Protein AF-A0A0J0YTZ0-F1 (afdb_monomer_lite)

Structure (mmCIF, N/CA/C/O backbone):
data_AF-A0A0J0YTZ0-F1
#
_entry.id   AF-A0A0J0YTZ0-F1
#
loop_
_atom_site.group_PDB
_atom_site.id
_atom_site.type_symbol
_atom_site.label_atom_id
_atom_site.label_alt_id
_atom_site.label_comp_id
_atom_site.label_asym_id
_atom_site.label_entity_id
_atom_site.label_seq_id
_atom_site.pdbx_PDB_ins_code
_atom_site.Cartn_x
_atom_site.Cartn_y
_atom_site.Cartn_z
_atom_site.occupancy
_atom_site.B_iso_or_equiv
_atom_site.auth_seq_id
_atom_site.auth_comp_id
_atom_site.auth_asym_id
_atom_site.auth_atom_id
_atom_site.pdbx_PDB_model_num
ATOM 1 N N . MET A 1 1 ? 15.503 7.505 0.566 1.00 59.09 1 MET A N 1
ATOM 2 C CA . MET A 1 1 ? 15.175 6.064 0.549 1.00 59.09 1 MET A CA 1
ATOM 3 C C . MET A 1 1 ? 13.688 5.956 0.805 1.00 59.09 1 MET A C 1
ATOM 5 O O . MET A 1 1 ? 13.241 6.613 1.740 1.00 59.09 1 MET A O 1
ATOM 9 N N . ALA A 1 2 ? 12.955 5.223 -0.036 1.00 65.94 2 ALA A N 1
ATOM 10 C CA . ALA A 1 2 ? 11.529 4.966 0.167 1.00 65.94 2 ALA A CA 1
ATOM 11 C C . ALA A 1 2 ? 11.310 4.230 1.500 1.00 65.94 2 ALA A C 1
ATOM 13 O O . ALA A 1 2 ? 12.155 3.426 1.906 1.00 65.94 2 ALA A O 1
ATOM 14 N N . LYS A 1 3 ? 10.225 4.550 2.216 1.00 83.00 3 LYS A N 1
ATOM 15 C CA . LYS A 1 3 ? 9.951 3.983 3.549 1.00 83.00 3 LYS A CA 1
ATOM 16 C C . LYS A 1 3 ? 9.460 2.534 3.479 1.00 83.00 3 LYS A C 1
ATOM 18 O O . LYS A 1 3 ? 9.684 1.778 4.423 1.00 83.00 3 LYS A O 1
ATOM 23 N N . PHE A 1 4 ? 8.785 2.177 2.391 1.00 86.50 4 PHE A N 1
ATOM 24 C CA . PHE A 1 4 ? 8.230 0.851 2.138 1.00 86.50 4 PHE A CA 1
ATOM 25 C C . PHE A 1 4 ? 8.840 0.249 0.880 1.00 86.50 4 PHE A C 1
ATOM 27 O O . PHE A 1 4 ? 9.294 0.977 -0.006 1.00 86.50 4 PHE A O 1
ATOM 34 N N . SER A 1 5 ? 8.820 -1.077 0.812 1.00 86.38 5 SER A N 1
ATOM 35 C CA . SER A 1 5 ? 9.345 -1.834 -0.313 1.00 86.38 5 SER A CA 1
ATOM 36 C C . SER A 1 5 ? 8.258 -2.511 -1.139 1.00 86.38 5 SER A C 1
ATOM 38 O O . SER A 1 5 ? 7.152 -2.777 -0.667 1.00 86.38 5 SER A O 1
ATOM 40 N N . TYR A 1 6 ? 8.582 -2.841 -2.387 1.00 85.19 6 TYR A N 1
ATOM 41 C CA . TYR A 1 6 ? 7.711 -3.599 -3.274 1.00 85.19 6 TYR A CA 1
ATOM 42 C C . TYR A 1 6 ? 7.258 -4.910 -2.615 1.00 85.19 6 TYR A C 1
ATOM 44 O O . TYR A 1 6 ? 8.054 -5.741 -2.162 1.00 85.19 6 TYR A O 1
ATOM 52 N N . GLY A 1 7 ? 5.944 -5.118 -2.607 1.00 83.94 7 GLY A N 1
ATOM 53 C CA . GLY A 1 7 ? 5.298 -6.267 -1.993 1.00 83.94 7 GLY A CA 1
ATOM 54 C C . GLY A 1 7 ? 5.116 -6.164 -0.478 1.00 83.94 7 GLY A C 1
ATOM 55 O O . GLY A 1 7 ? 4.623 -7.125 0.121 1.00 83.94 7 GLY A O 1
ATOM 56 N N . ASP A 1 8 ? 5.471 -5.039 0.147 1.00 87.69 8 ASP A N 1
ATOM 57 C CA . ASP A 1 8 ? 5.055 -4.765 1.518 1.00 87.69 8 ASP A CA 1
ATOM 58 C C . ASP A 1 8 ? 3.534 -4.650 1.587 1.00 87.69 8 ASP A C 1
ATOM 60 O O . ASP A 1 8 ? 2.886 -4.001 0.761 1.00 87.69 8 ASP A O 1
ATOM 64 N N . MET A 1 9 ? 2.957 -5.282 2.605 1.00 90.38 9 MET A N 1
ATOM 65 C CA . MET A 1 9 ? 1.557 -5.091 2.944 1.00 90.38 9 MET A CA 1
ATOM 66 C C . MET A 1 9 ? 1.416 -3.920 3.904 1.00 90.38 9 MET A C 1
ATOM 68 O O . MET A 1 9 ? 2.056 -3.872 4.956 1.00 90.38 9 MET A O 1
ATOM 72 N N . VAL A 1 10 ? 0.524 -3.000 3.569 1.00 91.31 10 VAL A N 1
ATOM 73 C CA . VAL A 1 10 ? 0.284 -1.777 4.328 1.00 91.31 10 VAL A CA 1
ATOM 74 C C . VAL A 1 10 ? -1.193 -1.627 4.656 1.00 91.31 10 VAL A C 1
ATOM 76 O O . VAL A 1 10 ? -2.071 -2.184 3.998 1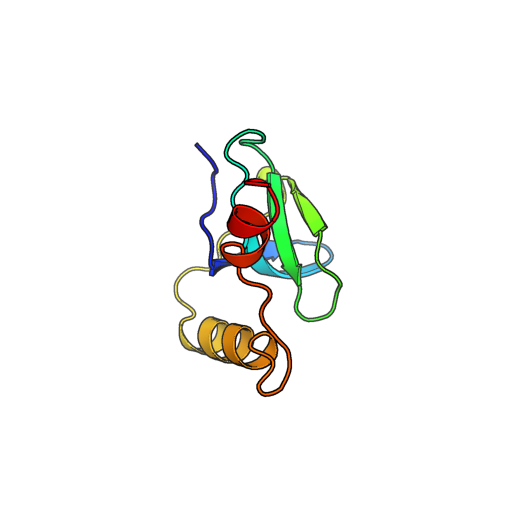.00 91.31 10 VAL A O 1
ATOM 79 N N . ARG A 1 11 ? -1.483 -0.863 5.704 1.00 92.50 11 ARG A N 1
ATOM 80 C CA . ARG A 1 11 ? -2.830 -0.424 6.058 1.00 92.50 11 ARG A CA 1
ATOM 81 C C . ARG A 1 11 ? -2.939 1.080 5.861 1.00 92.50 11 ARG A C 1
ATOM 83 O O . ARG A 1 11 ? -2.124 1.824 6.402 1.00 92.50 11 ARG A O 1
ATOM 90 N N . HIS A 1 12 ? -3.987 1.497 5.164 1.00 94.62 12 HIS A N 1
ATOM 91 C CA . HIS A 1 12 ? -4.437 2.877 5.053 1.00 94.62 12 HIS A CA 1
ATOM 92 C C . HIS A 1 12 ? -5.766 3.056 5.799 1.00 94.62 12 HIS A C 1
ATOM 94 O O . HIS A 1 12 ? -6.640 2.189 5.742 1.00 94.62 12 HIS A O 1
ATOM 100 N N . VAL A 1 13 ? -5.957 4.195 6.472 1.00 91.31 13 VAL A N 1
ATOM 101 C CA . VAL A 1 13 ? -7.145 4.443 7.317 1.00 91.31 13 VAL A CA 1
ATOM 102 C C . VAL A 1 13 ? -8.448 4.413 6.511 1.00 91.31 13 VAL A C 1
ATOM 104 O O . VAL A 1 13 ? -9.449 3.880 6.982 1.00 91.31 13 VAL A O 1
ATOM 107 N N . LYS A 1 14 ? -8.437 4.957 5.288 1.00 93.19 14 LYS A N 1
ATOM 108 C CA . LYS A 1 14 ? -9.633 5.057 4.431 1.00 93.19 14 LYS A CA 1
ATOM 109 C C . LYS A 1 14 ? -9.828 3.872 3.485 1.00 93.19 14 LYS A C 1
ATOM 111 O O . LYS A 1 14 ? -10.959 3.568 3.139 1.00 93.19 14 LYS A O 1
ATOM 116 N N . PHE A 1 15 ? -8.736 3.254 3.035 1.00 90.56 15 PHE A N 1
ATOM 117 C CA . PHE A 1 15 ? -8.751 2.279 1.932 1.00 90.56 15 PHE A CA 1
ATOM 118 C C . PHE A 1 15 ? -8.458 0.849 2.404 1.00 90.56 15 PHE A C 1
ATOM 120 O O . PHE A 1 15 ? -8.423 -0.083 1.608 1.00 90.56 15 PHE A O 1
ATOM 127 N N . GLY A 1 16 ? -8.243 0.663 3.708 1.00 90.38 16 GLY A N 1
ATOM 128 C CA . GLY A 1 16 ? -8.014 -0.649 4.288 1.00 90.38 16 GLY A CA 1
ATOM 129 C C . GLY A 1 16 ? -6.629 -1.200 3.963 1.00 90.38 16 GLY A C 1
ATOM 130 O O . GLY A 1 16 ? -5.628 -0.488 4.033 1.00 90.38 16 GLY A O 1
ATOM 131 N N . ILE A 1 17 ? -6.565 -2.503 3.701 1.00 90.06 17 ILE A N 1
ATOM 132 C CA . ILE A 1 17 ? -5.313 -3.217 3.437 1.00 90.06 17 ILE A CA 1
ATOM 133 C C . ILE A 1 17 ? -4.926 -3.009 1.973 1.00 90.06 17 ILE A C 1
ATOM 135 O O . ILE A 1 17 ? -5.798 -3.039 1.104 1.00 90.06 17 ILE A O 1
ATOM 139 N N . GLY A 1 18 ? -3.635 -2.816 1.720 1.00 90.56 18 GLY A N 1
ATOM 140 C CA . GLY A 1 18 ? -3.059 -2.701 0.389 1.00 90.56 18 GLY A CA 1
ATOM 141 C C . GLY A 1 18 ? -1.681 -3.352 0.275 1.00 90.56 18 GLY A C 1
ATOM 142 O O . GLY A 1 18 ? -1.050 -3.678 1.282 1.00 90.56 18 GLY A O 1
ATOM 143 N N . LEU A 1 19 ? -1.230 -3.535 -0.961 1.00 90.44 19 LEU A N 1
ATOM 144 C CA . LEU A 1 19 ? 0.080 -4.051 -1.341 1.00 90.44 19 LEU A CA 1
ATOM 145 C C . LEU A 1 19 ? 0.851 -2.957 -2.086 1.00 90.44 19 LEU A C 1
ATOM 147 O O . LEU A 1 19 ? 0.331 -2.378 -3.041 1.00 90.44 19 LEU A O 1
ATOM 151 N N . VAL A 1 20 ? 2.090 -2.689 -1.682 1.00 89.31 20 VAL A N 1
ATOM 152 C CA . VAL A 1 20 ? 2.980 -1.777 -2.413 1.00 89.31 20 VAL A CA 1
ATOM 153 C C . VAL A 1 20 ? 3.378 -2.428 -3.741 1.00 89.31 20 VAL A C 1
ATOM 155 O O . VAL A 1 20 ? 3.902 -3.541 -3.762 1.00 89.31 20 VAL A O 1
ATOM 158 N N . THR A 1 21 ? 3.118 -1.746 -4.854 1.00 86.62 21 THR A N 1
ATOM 159 C CA . THR A 1 21 ? 3.308 -2.267 -6.224 1.00 86.62 21 THR A CA 1
ATOM 160 C C . THR A 1 21 ? 4.383 -1.533 -7.014 1.00 86.62 21 THR A C 1
ATOM 162 O O . THR A 1 21 ? 4.814 -2.024 -8.056 1.00 86.62 21 THR A O 1
ATOM 165 N N . PHE A 1 22 ? 4.854 -0.386 -6.533 1.00 80.06 22 PHE A N 1
ATOM 166 C CA . PHE A 1 22 ? 5.961 0.329 -7.152 1.00 80.06 22 PHE A CA 1
ATOM 167 C C . PHE A 1 22 ? 6.710 1.151 -6.106 1.00 80.06 22 PHE A C 1
ATOM 169 O O . PHE A 1 22 ? 6.091 1.810 -5.271 1.00 80.06 22 PHE A O 1
ATOM 176 N N . GLU A 1 23 ? 8.036 1.106 -6.180 1.00 65.81 23 GLU A N 1
ATOM 177 C CA . GLU A 1 23 ? 8.925 2.004 -5.448 1.00 65.81 23 GLU A CA 1
ATOM 178 C C . GLU A 1 23 ? 9.350 3.113 -6.409 1.00 65.81 23 GLU A C 1
ATOM 180 O O . GLU A 1 23 ? 10.056 2.846 -7.385 1.00 65.81 23 GLU A O 1
ATOM 185 N N . ASP A 1 24 ? 8.921 4.351 -6.165 1.00 64.88 24 ASP A N 1
ATOM 186 C CA . ASP A 1 24 ? 9.483 5.487 -6.889 1.00 64.88 24 ASP A CA 1
ATOM 187 C C . ASP A 1 24 ? 10.783 5.930 -6.213 1.00 64.88 24 ASP A C 1
ATOM 189 O O . ASP A 1 24 ? 10.796 6.375 -5.063 1.00 64.88 24 ASP A O 1
ATOM 193 N N . ALA A 1 25 ? 11.900 5.800 -6.927 1.00 61.72 25 ALA A N 1
ATOM 194 C CA . ALA A 1 25 ? 13.197 6.257 -6.444 1.00 61.72 25 ALA A CA 1
ATOM 195 C C . ALA A 1 25 ? 13.306 7.795 -6.407 1.00 61.72 25 ALA A C 1
ATOM 197 O O . ALA A 1 25 ? 14.165 8.321 -5.692 1.00 61.72 25 ALA A O 1
ATOM 198 N N . GLU A 1 26 ? 12.453 8.510 -7.150 1.00 64.75 26 GLU A N 1
ATOM 199 C CA . GLU A 1 26 ? 12.448 9.972 -7.253 1.00 64.75 26 GLU A CA 1
ATOM 200 C C . GLU A 1 26 ? 11.513 10.625 -6.216 1.00 64.75 26 GLU A C 1
ATOM 202 O O . GLU A 1 26 ? 11.847 11.676 -5.663 1.00 64.75 26 GLU A O 1
ATOM 207 N N . HIS A 1 27 ? 10.402 9.968 -5.859 1.00 66.12 27 HIS A N 1
ATOM 208 C CA . HIS A 1 27 ? 9.424 10.448 -4.872 1.00 66.12 27 HIS A CA 1
ATOM 209 C C . HIS A 1 27 ? 9.525 9.675 -3.551 1.00 66.12 27 HIS A C 1
ATOM 211 O O . HIS A 1 27 ? 8.708 8.825 -3.221 1.00 66.12 27 HIS A O 1
ATOM 217 N N . ALA A 1 28 ? 10.533 10.012 -2.743 1.00 70.62 28 ALA A N 1
ATOM 218 C CA . ALA A 1 28 ? 10.880 9.288 -1.513 1.00 70.62 28 ALA A CA 1
ATOM 219 C C . ALA A 1 28 ? 9.859 9.371 -0.347 1.00 70.62 28 ALA A C 1
ATOM 221 O O . ALA A 1 28 ? 10.209 9.008 0.777 1.00 70.62 28 ALA A O 1
ATOM 222 N N . TYR A 1 29 ? 8.655 9.898 -0.572 1.00 84.38 29 TYR A N 1
ATOM 223 C CA . TYR A 1 29 ? 7.615 10.096 0.446 1.00 84.38 29 TYR A CA 1
ATOM 224 C C . TYR A 1 29 ? 6.237 9.560 0.032 1.00 84.38 29 TYR A C 1
ATOM 226 O O . TYR A 1 29 ? 5.282 9.709 0.799 1.00 84.38 29 TYR A O 1
ATOM 234 N N . GLU A 1 30 ? 6.131 8.937 -1.143 1.00 88.94 30 GLU A N 1
ATOM 235 C CA . GLU A 1 30 ? 4.911 8.295 -1.626 1.00 88.94 30 GLU A CA 1
ATOM 236 C C . GLU A 1 30 ? 5.186 6.858 -2.065 1.00 88.94 30 GLU A C 1
ATOM 238 O O . GLU A 1 30 ? 6.232 6.542 -2.631 1.00 88.94 30 GLU A O 1
ATOM 243 N N . SER A 1 31 ? 4.193 6.001 -1.852 1.00 89.62 31 SER A N 1
ATOM 244 C CA . SER A 1 31 ? 4.189 4.618 -2.313 1.00 89.62 31 SER A CA 1
ATOM 245 C C . SER A 1 31 ? 3.000 4.383 -3.236 1.00 89.62 31 SER A C 1
ATOM 247 O O . SER A 1 31 ? 1.882 4.824 -2.948 1.00 89.62 31 SER A O 1
ATOM 249 N N . HIS A 1 32 ? 3.210 3.648 -4.329 1.00 91.31 32 HIS A N 1
ATOM 250 C CA . HIS A 1 32 ? 2.107 3.191 -5.170 1.00 91.31 32 HIS A CA 1
ATOM 251 C C . HIS A 1 32 ? 1.500 1.924 -4.563 1.00 91.31 32 HIS A C 1
ATOM 253 O O . HIS A 1 32 ? 2.171 0.893 -4.455 1.00 91.31 32 HIS A O 1
ATOM 259 N N . VAL A 1 33 ? 0.236 1.992 -4.147 1.00 90.69 33 VAL A N 1
ATOM 260 C CA . VAL A 1 33 ? -0.433 0.932 -3.385 1.00 90.69 33 VAL A CA 1
ATOM 261 C C . VAL A 1 33 ? -1.673 0.449 -4.125 1.00 90.69 33 VAL A C 1
ATOM 263 O O . VAL A 1 33 ? -2.545 1.239 -4.484 1.00 90.69 33 VAL A O 1
ATOM 266 N N . SER A 1 34 ? -1.762 -0.866 -4.305 1.00 91.06 34 SER A N 1
ATOM 267 C CA . SER A 1 34 ? -2.967 -1.568 -4.746 1.00 91.06 34 SER A CA 1
ATOM 268 C C . SER A 1 34 ? -3.792 -1.953 -3.523 1.00 91.06 34 SER A C 1
ATOM 270 O O . SER A 1 34 ? -3.240 -2.534 -2.593 1.00 91.06 34 SER A O 1
ATOM 272 N N . PHE A 1 35 ? -5.084 -1.627 -3.477 1.00 89.00 35 PHE A N 1
ATOM 273 C CA . PHE A 1 35 ? -5.956 -1.883 -2.321 1.00 89.00 35 PHE A CA 1
ATOM 274 C C . PHE A 1 35 ? -6.958 -3.007 -2.617 1.00 89.00 35 PHE A C 1
ATOM 276 O O . PHE A 1 35 ? -7.342 -3.233 -3.757 1.00 89.00 35 PHE A O 1
ATOM 283 N N . TYR A 1 36 ? -7.400 -3.745 -1.593 1.00 79.81 36 TYR A N 1
ATOM 284 C CA . TYR A 1 36 ? -8.142 -4.999 -1.821 1.00 79.81 36 TYR A CA 1
ATOM 285 C C . TYR A 1 36 ? -9.516 -4.757 -2.458 1.00 79.81 36 TYR A C 1
ATOM 287 O O . TYR A 1 36 ? -9.974 -5.538 -3.297 1.00 79.81 36 TYR A O 1
ATOM 295 N N . GLU A 1 37 ? -10.155 -3.667 -2.031 1.00 80.25 37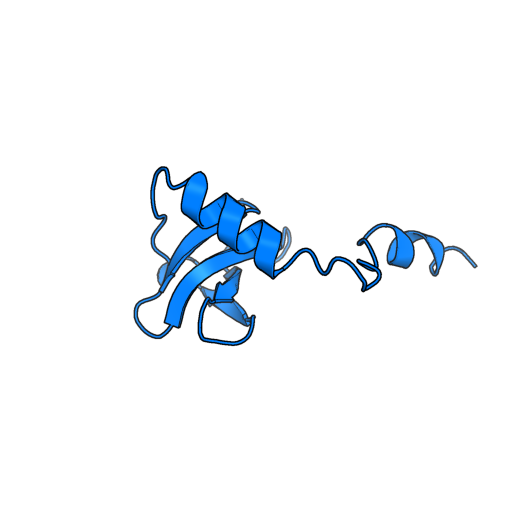 GLU A N 1
ATOM 296 C CA . GLU A 1 37 ? -11.504 -3.246 -2.423 1.00 80.25 37 GLU A CA 1
ATOM 297 C C . GLU A 1 37 ? -11.495 -1.944 -3.243 1.00 80.25 37 GLU A C 1
ATOM 299 O O . GLU A 1 37 ? -12.556 -1.386 -3.529 1.00 80.25 37 GLU A O 1
ATOM 304 N N . HIS A 1 38 ? -10.314 -1.428 -3.606 1.00 83.19 38 HIS A N 1
ATOM 305 C CA . HIS A 1 38 ? -10.176 -0.142 -4.291 1.00 83.19 38 HIS A CA 1
ATOM 306 C C . HIS A 1 38 ? -9.055 -0.152 -5.332 1.00 83.19 38 HIS A C 1
ATOM 308 O O . HIS A 1 38 ? -8.090 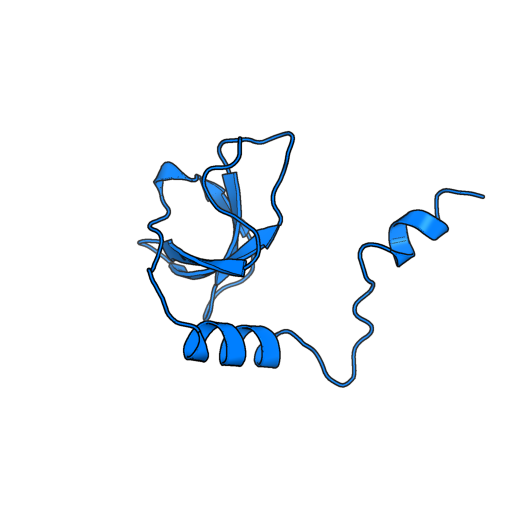-0.898 -5.215 1.00 83.19 38 HIS A O 1
ATOM 314 N N . ASP A 1 39 ? -9.152 0.751 -6.307 1.00 86.00 39 ASP A N 1
ATOM 315 C CA . ASP A 1 39 ? -8.131 0.918 -7.342 1.00 86.00 39 ASP A CA 1
ATOM 316 C C . ASP A 1 39 ? -6.777 1.378 -6.783 1.00 86.00 39 ASP A C 1
ATOM 318 O O . ASP A 1 39 ? -6.704 2.074 -5.756 1.00 86.00 39 ASP A O 1
ATOM 322 N N . GLU A 1 40 ? -5.725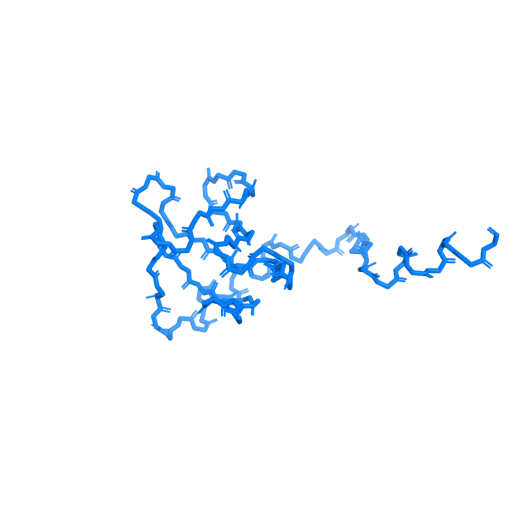 1.048 -7.533 1.00 89.69 40 GLU A N 1
ATOM 323 C CA . GLU A 1 40 ? -4.343 1.440 -7.257 1.00 89.69 40 GLU A CA 1
ATOM 324 C C . GLU A 1 40 ? -4.157 2.960 -7.285 1.00 89.69 40 GLU A C 1
ATOM 326 O O . GLU A 1 40 ? -4.831 3.675 -8.033 1.00 89.69 40 GLU A O 1
ATOM 331 N N . ARG A 1 41 ? -3.261 3.468 -6.435 1.00 91.44 41 ARG A N 1
ATOM 332 C CA . ARG A 1 41 ? -2.977 4.905 -6.322 1.00 91.44 41 ARG A CA 1
ATOM 333 C C . ARG A 1 41 ? -1.676 5.184 -5.581 1.00 91.44 41 ARG A C 1
ATOM 335 O O . ARG A 1 41 ? -1.219 4.369 -4.783 1.00 91.44 41 ARG A O 1
ATOM 342 N N . TRP A 1 42 ? -1.148 6.385 -5.783 1.00 91.88 42 TRP A N 1
ATOM 343 C CA . TRP A 1 42 ? -0.094 6.961 -4.950 1.00 91.88 42 TRP A CA 1
ATOM 34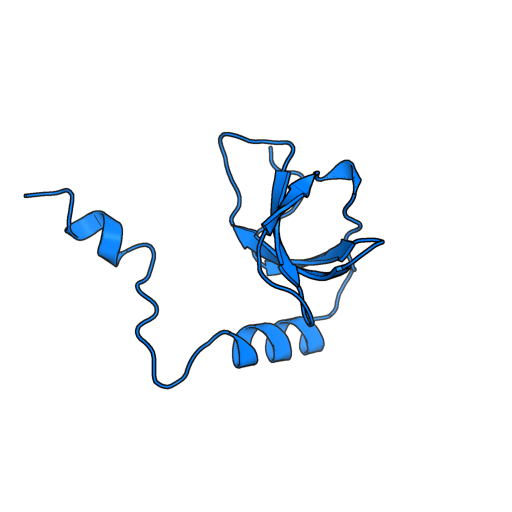4 C C . TRP A 1 42 ? -0.660 7.417 -3.606 1.00 91.88 42 TRP A C 1
ATOM 346 O O . TRP A 1 42 ? -1.733 8.026 -3.553 1.00 91.88 42 TRP A O 1
ATOM 356 N N . VAL A 1 43 ? 0.038 7.080 -2.523 1.00 91.56 43 VAL A N 1
ATOM 357 C CA . VAL A 1 43 ? -0.338 7.427 -1.147 1.00 91.56 43 VAL A CA 1
ATOM 358 C C . VAL A 1 43 ? 0.895 7.906 -0.401 1.00 91.56 43 VAL A C 1
ATOM 360 O O . VAL A 1 43 ? 1.965 7.315 -0.539 1.00 91.56 43 VAL A O 1
ATOM 363 N N . LEU A 1 44 ? 0.735 8.938 0.429 1.00 91.62 44 LEU A N 1
ATOM 364 C CA . LEU A 1 44 ? 1.809 9.424 1.284 1.00 91.62 44 LEU A CA 1
ATOM 365 C C . LEU A 1 44 ? 2.225 8.347 2.290 1.00 91.62 44 LEU A C 1
ATOM 367 O O . LEU A 1 44 ? 1.401 7.775 3.009 1.00 91.62 44 LEU A O 1
ATOM 371 N N . ASP A 1 45 ? 3.528 8.144 2.433 1.00 90.19 45 ASP A N 1
ATOM 372 C CA . ASP A 1 45 ? 4.111 7.150 3.336 1.00 90.19 45 ASP A CA 1
ATOM 373 C C . ASP A 1 45 ? 3.752 7.387 4.819 1.00 90.19 45 ASP A C 1
ATOM 375 O O . ASP A 1 45 ? 3.844 6.483 5.662 1.00 90.19 45 ASP A O 1
ATOM 379 N N . SER A 1 46 ? 3.364 8.617 5.169 1.00 92.25 46 SER A N 1
ATOM 380 C CA . SER A 1 46 ? 2.864 8.993 6.496 1.00 92.25 46 SER A CA 1
ATOM 381 C C . SER A 1 46 ? 1.458 8.469 6.792 1.00 92.25 46 SER A C 1
ATOM 383 O O . SER A 1 46 ? 1.095 8.348 7.959 1.00 92.25 46 SER A O 1
ATOM 385 N N . GLU A 1 47 ? 0.673 8.157 5.762 1.00 93.88 47 GLU A N 1
ATOM 386 C CA . GLU A 1 47 ? -0.700 7.646 5.877 1.00 93.88 47 GLU A CA 1
ATOM 387 C C . GLU A 1 47 ? -0.754 6.108 5.875 1.00 93.88 47 GLU A C 1
ATOM 389 O O . GLU A 1 47 ? -1.818 5.507 6.053 1.00 93.88 47 GLU A O 1
ATOM 394 N N . LEU A 1 48 ? 0.403 5.467 5.689 1.00 92.75 48 LEU A N 1
ATOM 395 C CA . LE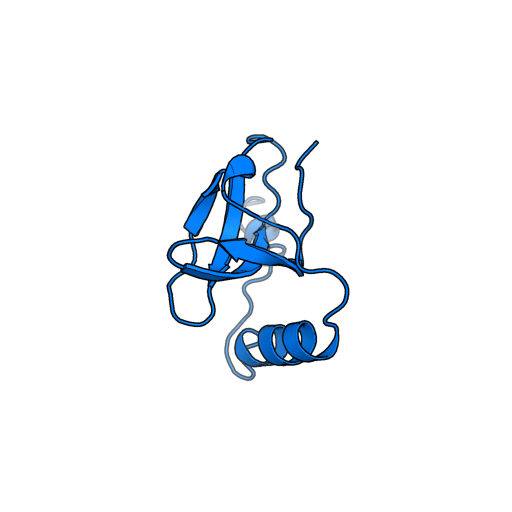U A 1 48 ? 0.559 4.023 5.606 1.00 92.75 48 LEU A CA 1
ATOM 396 C C . LEU A 1 48 ? 1.198 3.456 6.875 1.00 92.75 48 LEU A C 1
ATOM 398 O O . LEU A 1 48 ? 2.171 3.982 7.423 1.00 92.75 48 LEU A O 1
ATOM 402 N N . THR A 1 49 ? 0.662 2.324 7.324 1.00 94.06 49 THR A N 1
ATOM 403 C CA . THR A 1 49 ? 1.232 1.518 8.411 1.00 94.06 49 THR A CA 1
ATOM 404 C C . THR A 1 49 ? 1.618 0.144 7.881 1.00 94.06 49 THR A C 1
ATOM 406 O O . THR A 1 49 ? 0.764 -0.549 7.333 1.00 94.06 49 THR A O 1
ATOM 409 N N . LEU A 1 50 ? 2.876 -0.269 8.067 1.00 91.56 50 LEU A N 1
ATOM 410 C CA . LEU A 1 50 ? 3.335 -1.609 7.687 1.00 91.56 50 LEU A CA 1
ATOM 411 C C . LEU A 1 50 ? 2.578 -2.679 8.483 1.00 91.56 50 LEU A C 1
ATOM 413 O O . LEU A 1 50 ? 2.462 -2.583 9.708 1.00 91.56 50 LEU A O 1
ATOM 417 N N . ILE A 1 51 ? 2.104 -3.717 7.800 1.00 87.88 51 ILE A N 1
ATOM 418 C CA . ILE A 1 51 ? 1.512 -4.901 8.423 1.00 87.88 51 ILE A CA 1
ATOM 419 C C . ILE A 1 51 ? 2.599 -5.986 8.494 1.00 87.88 51 ILE A C 1
ATOM 421 O O . ILE A 1 51 ? 2.976 -6.541 7.460 1.00 87.88 51 ILE A O 1
ATOM 425 N N . PRO A 1 52 ? 3.134 -6.316 9.683 1.00 79.06 52 PRO A N 1
ATOM 426 C CA . PRO A 1 52 ? 4.198 -7.305 9.795 1.00 79.06 52 PRO A CA 1
ATOM 427 C C . PRO A 1 52 ? 3.686 -8.730 9.525 1.00 79.06 52 PRO A C 1
ATOM 429 O O . PRO A 1 52 ? 2.677 -9.145 10.089 1.00 79.06 52 PRO A O 1
ATOM 432 N N . ARG A 1 53 ? 4.452 -9.490 8.724 1.00 66.25 53 ARG A N 1
ATOM 433 C CA . ARG A 1 53 ? 4.349 -10.952 8.516 1.00 66.25 53 ARG A CA 1
ATOM 434 C C . ARG A 1 53 ? 2.948 -11.474 8.167 1.00 66.25 53 ARG A C 1
ATOM 436 O O . ARG A 1 53 ? 2.261 -12.040 9.015 1.00 66.25 53 ARG A O 1
ATOM 443 N N . GLN A 1 54 ? 2.569 -11.380 6.893 1.00 62.34 54 GLN A N 1
ATOM 444 C CA . GLN A 1 54 ? 1.358 -12.018 6.365 1.00 62.34 54 GLN A CA 1
ATOM 445 C C . GLN A 1 54 ? 1.610 -12.699 5.013 1.00 62.34 54 GLN A C 1
ATOM 447 O O . GLN A 1 54 ? 1.011 -12.343 4.002 1.00 62.34 54 GLN A O 1
ATOM 452 N N . ASP A 1 55 ? 2.498 -13.696 5.002 1.00 60.06 55 ASP A N 1
ATOM 453 C CA . ASP A 1 55 ? 2.915 -14.395 3.778 1.00 60.06 55 ASP A CA 1
ATOM 454 C C . ASP A 1 55 ? 1.726 -14.998 3.013 1.00 60.06 55 ASP A C 1
ATOM 456 O O . ASP A 1 55 ? 1.686 -14.921 1.790 1.00 60.06 55 ASP A O 1
ATOM 460 N N . THR A 1 56 ? 0.712 -15.518 3.715 1.00 61.34 56 THR A N 1
ATOM 461 C CA . THR A 1 56 ? -0.513 -16.076 3.116 1.00 61.34 56 THR A CA 1
ATOM 462 C C . THR A 1 56 ? -1.396 -15.025 2.448 1.00 61.34 56 THR A C 1
ATOM 464 O O . THR A 1 56 ? -1.803 -15.223 1.310 1.00 61.34 56 THR A O 1
ATOM 467 N N . LEU A 1 57 ? -1.650 -13.884 3.098 1.00 64.38 57 LEU A N 1
ATOM 468 C CA . LEU A 1 57 ? -2.437 -12.801 2.487 1.00 64.38 57 LEU A CA 1
ATOM 469 C C . LEU A 1 57 ? -1.686 -12.156 1.321 1.00 64.38 57 LEU A C 1
ATOM 471 O O . LEU A 1 57 ? -2.306 -11.806 0.321 1.00 64.38 57 LEU A O 1
ATOM 475 N N . ARG A 1 58 ? -0.356 -12.054 1.415 1.00 67.19 58 ARG A N 1
ATOM 476 C CA . ARG A 1 58 ? 0.503 -11.607 0.314 1.00 67.19 58 ARG A CA 1
ATOM 477 C C . ARG A 1 58 ? 0.455 -12.578 -0.870 1.00 67.19 58 ARG A C 1
ATOM 479 O O . ARG A 1 58 ? 0.326 -12.123 -2.001 1.00 67.19 58 ARG A O 1
ATOM 486 N N . LEU A 1 59 ? 0.522 -13.889 -0.626 1.00 65.06 59 LEU A N 1
ATOM 487 C CA . LEU A 1 59 ? 0.391 -14.930 -1.655 1.00 65.06 59 LEU A CA 1
ATOM 488 C C . LEU A 1 59 ? -0.977 -14.876 -2.345 1.00 65.06 59 LEU A C 1
ATOM 490 O O . LEU A 1 59 ? -1.021 -14.808 -3.571 1.00 65.06 59 LEU A O 1
ATOM 494 N N . ASP A 1 60 ? -2.072 -14.822 -1.584 1.00 67.88 60 ASP A N 1
ATOM 495 C CA . ASP A 1 60 ? -3.430 -14.703 -2.134 1.00 67.88 60 ASP A CA 1
ATOM 496 C C . ASP A 1 60 ? -3.595 -13.417 -2.960 1.00 67.88 60 ASP A C 1
ATOM 498 O O . ASP A 1 60 ? -4.215 -13.418 -4.028 1.00 67.88 60 ASP A O 1
ATOM 502 N N . TRP A 1 61 ? -2.989 -12.315 -2.507 1.00 71.62 61 TRP A N 1
ATOM 503 C CA . TRP A 1 61 ? -2.982 -11.045 -3.231 1.00 71.62 61 TRP A CA 1
ATOM 504 C C . TRP A 1 61 ? -2.221 -11.131 -4.549 1.00 71.62 61 TRP A C 1
ATOM 506 O O . TRP A 1 61 ? -2.737 -10.715 -5.590 1.00 71.62 61 TRP A O 1
ATOM 516 N N . MET A 1 62 ? -1.005 -11.682 -4.512 1.00 67.38 62 MET A N 1
ATOM 517 C CA . MET A 1 62 ? -0.170 -11.881 -5.693 1.00 67.38 62 MET A CA 1
ATOM 518 C C . MET A 1 62 ? -0.861 -12.803 -6.697 1.00 67.38 62 MET A C 1
ATOM 520 O O . MET A 1 62 ? -0.843 -12.489 -7.880 1.00 67.38 62 MET A O 1
ATOM 524 N N . LEU A 1 63 ? -1.536 -13.863 -6.238 1.00 64.69 63 LEU A N 1
ATOM 525 C CA . LEU A 1 63 ? -2.295 -14.787 -7.087 1.00 64.69 63 LEU A CA 1
ATOM 526 C C . LEU A 1 63 ? -3.511 -14.126 -7.753 1.00 64.69 63 LEU A C 1
ATOM 528 O O . LEU A 1 63 ? -3.787 -14.388 -8.923 1.00 64.69 63 LEU A O 1
ATOM 532 N N . LYS A 1 64 ? -4.219 -13.238 -7.042 1.00 64.75 64 LYS A N 1
ATOM 533 C CA . LYS A 1 64 ? -5.351 -12.469 -7.597 1.00 64.75 64 LYS A CA 1
ATOM 534 C C . LYS A 1 64 ? -4.909 -11.469 -8.677 1.00 64.75 64 LYS A C 1
ATOM 536 O O . LYS A 1 64 ? -5.674 -11.206 -9.600 1.00 64.75 64 LYS A O 1
ATOM 541 N N . HIS A 1 65 ? -3.694 -10.923 -8.569 1.00 59.78 65 HIS A N 1
ATOM 542 C CA . HIS A 1 65 ? -3.151 -9.923 -9.503 1.00 59.78 65 HIS A CA 1
ATOM 543 C C . HIS A 1 65 ? -2.221 -10.524 -10.569 1.00 59.78 65 HIS A C 1
ATOM 545 O O . HIS A 1 65 ? -1.956 -9.887 -11.588 1.00 59.78 65 HIS A O 1
ATOM 551 N N . SER A 1 66 ? -1.768 -11.769 -10.397 1.00 49.41 66 SER A N 1
ATOM 552 C CA . SER A 1 66 ? -1.175 -12.572 -11.462 1.00 49.41 66 SER A CA 1
ATOM 553 C C . SER A 1 66 ? -2.299 -13.114 -12.339 1.00 49.41 66 SER A C 1
ATOM 555 O O . SER A 1 66 ? -2.836 -14.195 -12.113 1.00 49.41 66 SER A O 1
ATOM 557 N N . ASN A 1 67 ? -2.703 -12.330 -13.328 1.00 43.19 67 ASN A N 1
ATOM 558 C CA . ASN A 1 67 ? -3.657 -12.764 -14.334 1.00 43.19 67 ASN A CA 1
ATOM 559 C C . ASN A 1 67 ? -3.118 -14.029 -15.052 1.00 43.19 67 ASN A C 1
ATOM 561 O O . ASN A 1 67 ? -2.062 -13.938 -15.677 1.00 43.19 67 ASN A O 1
ATOM 565 N N . PRO A 1 68 ? -3.792 -15.198 -15.019 1.00 45.44 68 PRO A N 1
ATOM 566 C CA . PRO A 1 68 ? -3.299 -16.396 -15.705 1.00 45.44 68 PRO A CA 1
ATOM 567 C C . PRO A 1 68 ? -3.418 -16.316 -17.238 1.00 45.44 68 PRO A C 1
ATOM 569 O O . PRO A 1 68 ? -2.847 -17.155 -17.925 1.00 45.44 68 PRO A O 1
ATOM 572 N N . ASN A 1 69 ? -4.123 -15.310 -17.780 1.00 40.88 69 ASN A N 1
ATOM 573 C CA . ASN A 1 69 ? -4.365 -15.143 -19.223 1.00 40.88 69 ASN A CA 1
ATOM 574 C C . ASN A 1 69 ? -4.000 -13.757 -19.781 1.00 40.88 69 ASN A C 1
ATOM 576 O O . ASN A 1 69 ? -4.312 -13.455 -20.931 1.00 40.88 69 ASN A O 1
ATOM 580 N N . GLY A 1 70 ? -3.379 -12.882 -18.998 1.00 37.38 70 GLY A N 1
ATOM 581 C CA . GLY A 1 70 ? -3.052 -11.534 -19.448 1.00 37.38 70 GLY A CA 1
ATOM 582 C C . GLY A 1 70 ? -1.563 -11.336 -19.370 1.00 37.38 70 GLY A C 1
ATOM 583 O O . GLY A 1 70 ? -1.019 -11.430 -18.278 1.00 37.38 70 GLY A O 1
ATOM 584 N N . HIS A 1 71 ? -0.937 -11.049 -20.511 1.00 40.56 71 HIS A N 1
ATOM 585 C CA . HIS A 1 71 ? 0.376 -10.429 -20.583 1.00 40.56 71 HIS A CA 1
ATOM 586 C C . HIS A 1 71 ? 0.559 -9.467 -19.405 1.00 40.56 71 HIS A C 1
ATOM 588 O O . HIS A 1 71 ? 0.058 -8.340 -19.422 1.00 40.56 71 HIS A O 1
ATOM 594 N N . THR A 1 72 ? 1.307 -9.891 -18.390 1.00 47.12 72 THR A N 1
ATOM 595 C CA . THR A 1 72 ? 2.141 -8.966 -17.650 1.00 47.12 72 THR A CA 1
ATOM 596 C C . THR A 1 72 ? 3.044 -8.391 -18.724 1.00 47.12 72 THR A C 1
ATOM 598 O O . THR A 1 72 ? 4.034 -9.014 -19.102 1.00 47.12 72 THR A O 1
ATOM 601 N N . ARG A 1 73 ? 2.662 -7.234 -19.286 1.00 42.16 73 ARG A N 1
ATOM 602 C CA . ARG A 1 73 ? 3.632 -6.332 -19.903 1.00 42.16 73 ARG A CA 1
ATOM 603 C C . ARG A 1 73 ? 4.568 -5.978 -18.768 1.00 42.16 73 ARG A C 1
ATOM 605 O O . ARG A 1 73 ? 4.336 -5.053 -17.994 1.00 42.16 73 ARG A O 1
ATOM 612 N N . SER A 1 74 ? 5.542 -6.858 -18.598 1.00 41.53 74 SER A N 1
ATOM 613 C CA . SER A 1 74 ? 6.636 -6.718 -17.679 1.00 41.53 74 SER A CA 1
ATOM 614 C C . SER A 1 74 ? 7.245 -5.360 -17.978 1.00 41.53 74 SER A C 1
ATOM 616 O O . SER A 1 74 ? 7.340 -4.950 -19.136 1.00 41.53 74 SER A O 1
ATOM 618 N N . SER A 1 75 ? 7.699 -4.657 -16.955 1.00 48.31 75 SER A N 1
ATOM 619 C CA . SER A 1 75 ? 8.536 -3.463 -17.091 1.00 48.31 75 SER A CA 1
ATOM 620 C C . SER A 1 75 ? 9.774 -3.705 -17.986 1.00 48.31 75 SER A C 1
ATOM 622 O O . SER A 1 75 ? 10.436 -2.753 -18.385 1.00 48.31 75 SER A O 1
ATOM 624 N N . VAL A 1 76 ? 10.046 -4.963 -18.360 1.00 46.69 76 VAL A N 1
ATOM 625 C CA . VAL A 1 76 ? 10.992 -5.392 -19.398 1.00 46.69 76 VAL A CA 1
ATOM 626 C C . VAL A 1 76 ? 10.525 -5.062 -20.829 1.00 46.69 76 VAL A C 1
ATOM 628 O O . VAL A 1 76 ? 11.346 -4.623 -21.630 1.00 46.69 76 VAL A O 1
ATOM 631 N N . ASP A 1 77 ? 9.235 -5.176 -21.166 1.00 45.31 77 ASP A N 1
ATOM 632 C CA . ASP A 1 77 ? 8.739 -4.932 -22.535 1.00 45.31 77 ASP A CA 1
ATOM 633 C C . ASP A 1 77 ? 8.824 -3.446 -22.919 1.00 45.31 77 ASP A C 1
ATOM 635 O O . ASP A 1 77 ? 9.140 -3.097 -24.058 1.00 45.31 77 ASP A O 1
ATOM 639 N N . ARG A 1 78 ? 8.646 -2.544 -21.943 1.00 47.56 78 ARG A N 1
ATOM 640 C CA . ARG A 1 78 ? 8.771 -1.091 -22.157 1.00 47.56 78 ARG A CA 1
ATOM 641 C C . ARG A 1 78 ? 10.225 -0.638 -22.367 1.00 47.56 78 ARG A C 1
ATOM 643 O O . ARG A 1 78 ? 10.457 0.428 -22.933 1.00 47.56 78 ARG A O 1
ATOM 650 N N . ALA A 1 79 ? 11.204 -1.439 -21.938 1.00 49.28 79 ALA A N 1
ATOM 651 C CA . ALA A 1 79 ? 12.625 -1.167 -22.157 1.00 49.28 79 ALA A CA 1
ATOM 652 C C . ALA A 1 79 ? 13.104 -1.568 -23.568 1.00 49.28 79 ALA A C 1
ATOM 654 O O . ALA A 1 79 ? 14.146 -1.086 -24.014 1.00 49.28 79 ALA A O 1
ATOM 655 N N . ILE A 1 80 ? 12.351 -2.420 -24.276 1.00 51.34 80 ILE A N 1
ATOM 656 C CA . ILE A 1 80 ? 12.678 -2.868 -25.640 1.00 51.34 80 ILE A CA 1
ATOM 657 C C . ILE A 1 80 ? 12.107 -1.898 -26.689 1.00 51.34 80 ILE A C 1
ATOM 659 O O . ILE A 1 80 ? 12.782 -1.615 -27.676 1.00 51.34 80 ILE A O 1
ATOM 663 N N . GLU A 1 81 ? 10.927 -1.310 -26.455 1.00 46.19 81 GLU A N 1
ATOM 664 C CA . GLU A 1 81 ? 10.303 -0.357 -27.396 1.00 46.19 81 GLU A CA 1
ATOM 665 C C . GLU A 1 81 ? 11.041 0.997 -27.511 1.00 46.19 81 GLU A C 1
ATOM 667 O O . GLU A 1 81 ? 10.899 1.669 -28.524 1.00 46.19 81 GLU A O 1
ATOM 672 N N . ASN A 1 82 ? 11.884 1.387 -26.545 1.00 46.88 82 ASN A N 1
ATOM 673 C CA . ASN A 1 82 ? 12.634 2.660 -26.578 1.00 46.88 82 ASN A CA 1
ATOM 674 C C . ASN A 1 82 ? 14.050 2.558 -27.191 1.00 46.88 82 ASN A C 1
ATOM 676 O O . ASN A 1 82 ? 14.874 3.451 -26.990 1.00 46.88 82 ASN A O 1
ATOM 680 N N . LYS A 1 83 ? 14.371 1.467 -27.902 1.00 48.50 83 LYS A N 1
ATOM 681 C CA . LYS A 1 83 ? 15.678 1.273 -28.567 1.00 48.50 83 LYS A CA 1
ATOM 682 C C . LYS A 1 83 ? 15.638 1.326 -30.101 1.00 48.50 83 LYS A C 1
ATOM 684 O O . LYS A 1 83 ? 16.640 0.975 -30.724 1.00 48.50 83 LYS A O 1
ATOM 689 N N . HIS A 1 84 ? 14.536 1.778 -30.697 1.00 40.72 84 HIS A N 1
ATOM 690 C CA . HIS A 1 84 ? 14.414 1.976 -32.144 1.00 40.72 84 HIS A CA 1
ATOM 691 C C . HIS A 1 84 ? 14.163 3.435 -32.509 1.00 40.72 84 HIS A C 1
ATOM 693 O O . HIS A 1 84 ? 13.336 4.077 -31.829 1.00 40.72 84 HIS A O 1
#

Secondary structure (DSSP, 8-state):
--SS-TT-EEEETTTEEEEEEE--SS-TTEEEEEESSS--EEEETTSEEE----HHHHHHHHHHHS-TTS----TTHHHHHTT-

Foldseek 3Di:
DAPDDAQFWKQAPPQGIWGFHDDDPVPNFWTFTDGPPDHTDIDGPVRIDTDPDDVPVSVVVVVVVPDPPDPPPDPVVVVVVVPD

pLDDT: mean 72.93, std 18.33, range [37.38, 94.62]

Sequence (84 aa):
MAKFSYGDMVRHVKFGIGLVTFEDAEHAYESHVSFYEHDERWVLDSELTLIPRQDTLRLDWMLKHSNPNGHTRSSVDRAIENKH

Radius of gyration: 14.06 Å; chains: 1; bounding box: 27×27×42 Å

Organism: NCBI:txid1470200